Protein AF-A0A6B3H3J2-F1 (afdb_monomer_lite)

Secondary structure (DSSP, 8-state):
-HHHHHHHHHTT-SS-EEE-TTTS-SEEEETTEE--EEEEPTTS-EEEE-----SSS---HHHHHHH--

Radius of gyration: 14.12 Å; chains: 1; bounding box: 31×29×34 Å

pLDDT: mean 95.27, std 4.35, range [66.0, 98.5]

Sequence (69 aa):
SLLAQAEAAEHGCAQVAYLDAVEHKWVEELGGMNLYFVYAQEDGSKKIVTPSLTGSLLAGVTRDSLLKV

Structure (mmCIF, N/CA/C/O backbone):
data_AF-A0A6B3H3J2-F1
#
_entry.id   AF-A0A6B3H3J2-F1
#
loop_
_atom_site.group_PDB
_atom_site.id
_atom_site.type_symbol
_atom_site.label_atom_id
_atom_site.label_alt_id
_atom_site.label_comp_id
_atom_site.label_asym_id
_atom_site.label_entity_id
_atom_site.label_seq_id
_atom_site.pdbx_PDB_ins_code
_atom_site.Cartn_x
_atom_site.Cartn_y
_atom_site.Cartn_z
_atom_site.occupancy
_atom_site.B_iso_or_equiv
_atom_site.auth_seq_id
_atom_site.auth_comp_id
_atom_site.auth_asym_id
_atom_site.auth_atom_id
_atom_site.pdbx_PDB_model_num
ATOM 1 N N . SER A 1 1 ? 9.232 -1.947 -11.363 1.00 83.31 1 SER A N 1
ATOM 2 C CA . SER A 1 1 ? 9.007 -0.775 -10.495 1.00 83.31 1 SER A CA 1
ATOM 3 C C . SER A 1 1 ? 9.597 0.515 -11.064 1.00 83.31 1 SER A C 1
ATOM 5 O O . SER A 1 1 ? 8.892 1.510 -11.053 1.00 83.31 1 SER A O 1
ATOM 7 N N . LEU A 1 2 ? 10.836 0.534 -11.585 1.00 95.38 2 LEU A N 1
ATOM 8 C CA . LEU A 1 2 ? 11.498 1.783 -12.019 1.00 95.38 2 LEU A CA 1
ATOM 9 C C . LEU A 1 2 ? 10.734 2.585 -13.086 1.00 95.38 2 LEU A C 1
ATOM 11 O O . LEU A 1 2 ? 10.642 3.798 -12.962 1.00 95.38 2 LEU A O 1
ATOM 15 N N . LEU A 1 3 ? 10.156 1.921 -14.094 1.00 97.62 3 LEU A N 1
ATOM 16 C CA . LEU A 1 3 ? 9.397 2.607 -15.146 1.00 97.62 3 LEU A CA 1
ATOM 17 C C . LEU A 1 3 ? 8.138 3.293 -14.592 1.00 97.62 3 LEU A C 1
ATOM 19 O O . LEU A 1 3 ? 7.950 4.481 -14.807 1.00 97.62 3 LEU A O 1
ATOM 23 N N . ALA A 1 4 ? 7.335 2.570 -13.804 1.00 96.94 4 ALA A N 1
ATOM 24 C CA . ALA A 1 4 ? 6.149 3.130 -13.154 1.00 96.94 4 ALA A CA 1
ATOM 25 C C . ALA A 1 4 ? 6.505 4.282 -12.198 1.00 96.94 4 ALA A C 1
ATOM 27 O O . ALA A 1 4 ? 5.776 5.262 -12.098 1.00 96.94 4 ALA A O 1
ATOM 28 N N . GLN A 1 5 ? 7.648 4.193 -11.510 1.00 97.56 5 GLN A N 1
ATOM 29 C CA . GLN A 1 5 ? 8.138 5.270 -10.649 1.00 97.56 5 GLN A CA 1
ATOM 30 C C . GLN A 1 5 ? 8.546 6.516 -11.447 1.00 97.56 5 GLN A C 1
ATOM 32 O O . GLN A 1 5 ? 8.314 7.629 -10.977 1.00 97.56 5 GLN A O 1
ATOM 37 N N . ALA A 1 6 ? 9.140 6.345 -12.630 1.00 98.00 6 ALA A N 1
ATOM 38 C CA . ALA A 1 6 ? 9.444 7.457 -13.527 1.00 98.00 6 ALA A CA 1
ATOM 39 C C . ALA A 1 6 ? 8.157 8.119 -14.043 1.00 98.00 6 ALA A C 1
ATOM 41 O O . ALA A 1 6 ? 8.028 9.333 -13.946 1.00 98.00 6 ALA A O 1
ATOM 42 N N . GLU A 1 7 ? 7.173 7.326 -14.474 1.00 98.12 7 GLU A N 1
ATOM 43 C CA . GLU A 1 7 ? 5.861 7.824 -14.908 1.00 98.12 7 GLU A CA 1
ATOM 44 C C . GLU A 1 7 ? 5.132 8.587 -13.789 1.00 98.12 7 GLU A C 1
ATOM 46 O O . GLU A 1 7 ? 4.602 9.676 -14.005 1.00 98.12 7 GLU A O 1
ATOM 51 N N . ALA A 1 8 ? 5.148 8.067 -12.557 1.00 98.00 8 ALA A N 1
ATOM 52 C CA . ALA A 1 8 ? 4.597 8.784 -11.411 1.00 98.00 8 ALA A CA 1
ATOM 53 C C . ALA A 1 8 ? 5.296 10.138 -11.203 1.00 98.00 8 ALA A C 1
ATOM 55 O O . ALA A 1 8 ? 4.619 11.141 -10.976 1.00 98.00 8 ALA A O 1
A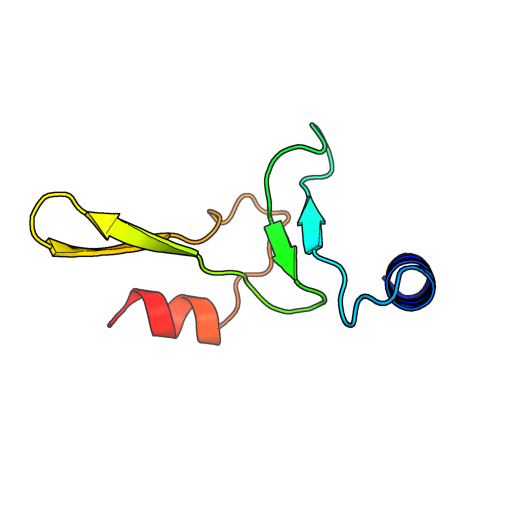TOM 56 N N . ALA A 1 9 ? 6.626 10.190 -11.330 1.00 98.00 9 ALA A N 1
ATOM 57 C CA . ALA A 1 9 ? 7.387 11.431 -11.202 1.00 98.00 9 ALA A CA 1
ATOM 58 C C . ALA A 1 9 ? 7.057 12.444 -12.313 1.00 98.00 9 ALA A C 1
ATOM 60 O O . ALA A 1 9 ? 6.927 13.635 -12.026 1.00 98.00 9 ALA A O 1
ATOM 61 N N . GLU A 1 10 ? 6.858 11.988 -13.553 1.00 98.50 10 GLU A N 1
ATOM 62 C CA . GLU A 1 10 ? 6.392 12.823 -14.672 1.00 98.50 10 GLU A CA 1
ATOM 63 C C . GLU A 1 10 ? 5.000 13.418 -14.403 1.00 98.50 10 GLU A C 1
ATOM 65 O O . GLU A 1 10 ? 4.731 14.563 -14.765 1.00 98.50 10 GLU A O 1
ATOM 70 N N . HIS A 1 11 ? 4.150 12.690 -13.675 1.00 98.19 11 HIS A N 1
ATOM 71 C CA . HIS A 1 11 ? 2.856 13.170 -13.185 1.00 98.19 11 HIS A CA 1
ATOM 72 C C . HIS A 1 11 ? 2.929 13.924 -11.840 1.00 98.19 11 HIS A C 1
ATOM 74 O O . HIS A 1 11 ? 1.906 14.127 -11.184 1.00 98.19 11 HIS A O 1
ATOM 80 N N . GLY A 1 12 ? 4.119 14.346 -11.399 1.00 98.38 12 GLY A N 1
ATOM 81 C CA . GLY A 1 12 ? 4.308 15.124 -10.168 1.00 98.38 12 GLY A CA 1
ATOM 82 C C . GLY A 1 12 ? 4.085 14.336 -8.871 1.00 98.38 12 GLY A C 1
ATOM 83 O O . GLY A 1 12 ? 3.950 14.932 -7.801 1.00 98.38 12 GLY A O 1
ATOM 84 N N . CYS A 1 13 ? 4.046 13.005 -8.944 1.00 98.25 13 CYS A N 1
ATOM 85 C CA . CYS A 1 13 ? 3.856 12.114 -7.806 1.00 98.25 13 CYS A CA 1
ATOM 86 C C . CYS A 1 13 ? 5.200 11.573 -7.296 1.00 98.25 13 CYS A C 1
ATOM 88 O O . CYS A 1 13 ? 6.068 11.163 -8.063 1.00 98.25 13 CYS A O 1
ATOM 90 N N . ALA A 1 14 ? 5.372 11.522 -5.973 1.00 96.88 14 ALA A N 1
ATOM 91 C CA . ALA A 1 14 ? 6.625 11.067 -5.364 1.00 96.88 14 ALA A CA 1
ATOM 92 C C . ALA A 1 14 ? 6.791 9.535 -5.345 1.00 96.88 14 ALA A C 1
ATOM 94 O O . ALA A 1 14 ? 7.916 9.044 -5.259 1.00 96.88 14 ALA A 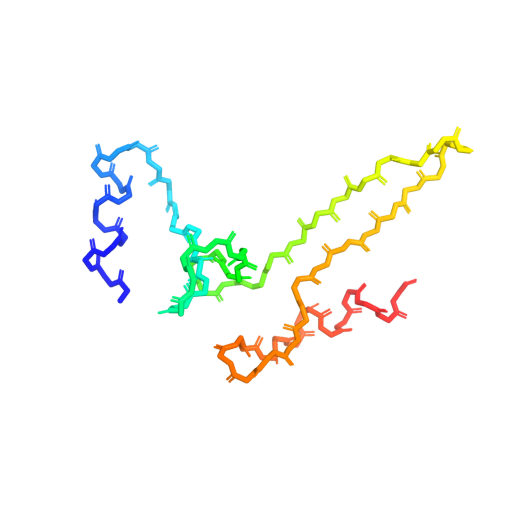O 1
ATOM 95 N N . GLN A 1 15 ? 5.694 8.774 -5.376 1.00 97.25 15 GLN A N 1
ATOM 96 C CA . GLN A 1 15 ? 5.666 7.309 -5.281 1.00 97.25 15 GLN A CA 1
ATOM 97 C C . GLN A 1 15 ? 4.493 6.737 -6.085 1.00 97.25 15 GLN A C 1
ATOM 99 O O . GLN A 1 15 ? 3.507 7.432 -6.331 1.00 97.25 15 GLN A O 1
ATOM 104 N N . VAL A 1 16 ? 4.594 5.456 -6.443 1.00 97.56 16 VAL A N 1
ATOM 105 C CA . VAL A 1 16 ? 3.535 4.687 -7.116 1.00 97.56 16 VAL A CA 1
ATOM 106 C C . VAL A 1 16 ? 2.652 3.997 -6.083 1.00 97.56 16 VAL A C 1
ATOM 108 O O . VAL A 1 16 ? 3.170 3.253 -5.255 1.00 97.56 16 VAL A O 1
ATOM 111 N N . ALA A 1 17 ? 1.334 4.183 -6.152 1.00 96.19 17 ALA A N 1
ATOM 112 C CA . ALA A 1 17 ? 0.380 3.318 -5.461 1.00 96.19 17 ALA A CA 1
ATOM 113 C C . ALA A 1 17 ? -0.005 2.160 -6.393 1.00 96.19 17 ALA A C 1
ATOM 115 O O . ALA A 1 17 ? -0.599 2.383 -7.447 1.00 96.19 17 ALA A O 1
ATOM 116 N N . TYR A 1 18 ? 0.369 0.939 -6.026 1.00 95.81 18 TYR A N 1
ATOM 117 C CA . TYR A 1 18 ? 0.071 -0.265 -6.788 1.00 95.81 18 TYR A CA 1
ATOM 118 C C . TYR A 1 18 ? -1.359 -0.733 -6.532 1.00 95.81 18 TYR A C 1
ATOM 120 O O . TYR A 1 18 ? -1.849 -0.717 -5.399 1.00 95.81 18 TYR A O 1
ATOM 128 N N . LEU A 1 19 ? -2.001 -1.165 -7.612 1.00 96.38 19 LEU A N 1
ATOM 129 C CA . LEU A 1 19 ? -3.260 -1.892 -7.584 1.00 96.38 19 LEU A CA 1
ATOM 130 C C . LEU A 1 19 ? -2.993 -3.368 -7.878 1.00 96.38 19 LEU A C 1
ATOM 132 O O . LEU A 1 19 ? -1.969 -3.704 -8.478 1.00 96.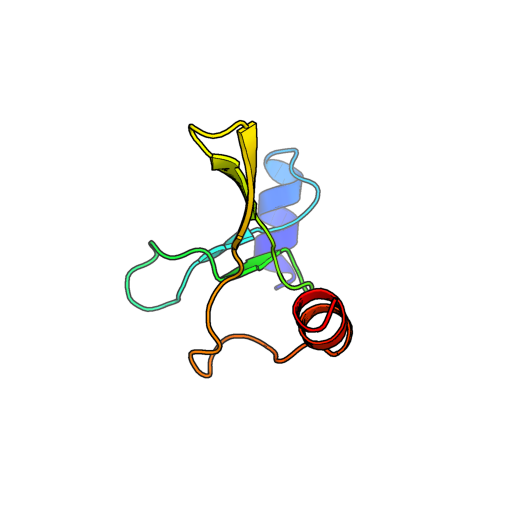38 19 LEU A O 1
ATOM 136 N N . ASP A 1 20 ? -3.937 -4.222 -7.500 1.00 95.62 20 ASP A N 1
ATOM 137 C CA . ASP A 1 20 ? -3.911 -5.639 -7.834 1.00 95.62 20 ASP A CA 1
ATOM 138 C C . ASP A 1 20 ? -3.776 -5.859 -9.349 1.00 95.62 20 ASP A C 1
ATOM 140 O O . ASP A 1 20 ? -4.339 -5.119 -10.155 1.00 95.62 20 ASP A O 1
ATOM 144 N N . ALA A 1 21 ? -3.052 -6.904 -9.742 1.00 94.81 21 ALA A N 1
ATOM 145 C CA . ALA A 1 21 ? -2.739 -7.170 -11.147 1.00 94.81 21 ALA A CA 1
ATOM 146 C C . ALA A 1 21 ? -3.871 -7.854 -11.941 1.00 94.81 21 ALA A C 1
ATOM 148 O O . ALA A 1 21 ? -3.687 -8.136 -13.124 1.00 94.81 21 ALA A O 1
ATOM 149 N N . VAL A 1 22 ? -5.002 -8.190 -11.308 1.00 95.75 22 VAL A N 1
ATOM 150 C CA . VAL A 1 22 ? -6.073 -8.980 -11.940 1.00 95.75 22 VAL A CA 1
ATOM 151 C C . VAL A 1 22 ? -7.227 -8.083 -12.376 1.00 95.75 22 VAL A C 1
ATOM 153 O O . VAL A 1 22 ? -7.620 -8.093 -13.540 1.00 95.75 22 VAL A O 1
ATOM 156 N N . GLU A 1 23 ? -7.772 -7.311 -11.444 1.00 96.88 23 GLU A N 1
ATOM 157 C CA . GLU A 1 23 ? -8.904 -6.408 -11.639 1.00 96.88 23 GLU A CA 1
ATOM 158 C C . GLU A 1 23 ? -8.472 -4.944 -11.796 1.00 96.88 23 GLU A C 1
ATOM 160 O O . GLU A 1 23 ? -9.284 -4.126 -12.231 1.00 96.88 23 GLU A O 1
ATOM 165 N N . HIS A 1 24 ? -7.222 -4.602 -11.450 1.00 95.69 24 HIS A N 1
ATOM 166 C CA . HIS A 1 24 ? -6.695 -3.229 -11.458 1.00 95.69 24 HIS A CA 1
ATOM 167 C C . HIS A 1 24 ? -7.580 -2.264 -10.653 1.00 95.69 24 HIS A C 1
ATOM 169 O O . HIS A 1 24 ? -7.868 -1.141 -11.081 1.00 95.69 24 HIS A O 1
ATOM 175 N N . LYS A 1 25 ? -8.056 -2.717 -9.490 1.00 96.94 25 LYS A N 1
ATOM 176 C CA . LYS A 1 25 ? -9.087 -2.026 -8.705 1.00 96.94 25 LYS A CA 1
ATOM 177 C C . LYS A 1 25 ? -8.737 -1.919 -7.227 1.00 96.94 25 LYS A C 1
ATOM 179 O O . LYS A 1 25 ? -9.086 -0.926 -6.586 1.00 96.94 25 LYS A O 1
ATOM 184 N N . TRP A 1 26 ? -8.092 -2.933 -6.670 1.00 96.06 26 TRP A N 1
ATOM 185 C CA . TRP A 1 26 ? -7.826 -3.052 -5.244 1.00 96.06 26 TRP A CA 1
ATOM 186 C C . TRP A 1 26 ? -6.450 -2.487 -4.917 1.00 96.06 26 TRP A C 1
ATOM 188 O O . TRP A 1 26 ? -5.460 -2.892 -5.509 1.00 96.06 26 TRP A O 1
ATOM 198 N N . VAL A 1 27 ? -6.375 -1.552 -3.969 1.00 96.38 27 VAL A N 1
ATOM 199 C CA . VAL A 1 27 ? -5.094 -0.971 -3.537 1.00 96.38 27 VAL A CA 1
ATOM 200 C C . VAL A 1 27 ? -4.261 -2.012 -2.790 1.00 96.38 27 VAL A C 1
ATOM 202 O O . VAL A 1 27 ? -4.772 -2.670 -1.884 1.00 96.38 27 VAL A O 1
ATOM 205 N N . GLU A 1 28 ? -2.975 -2.102 -3.130 1.00 95.44 28 GLU A N 1
ATOM 206 C CA . GLU A 1 28 ? -2.012 -3.032 -2.538 1.00 95.44 28 GLU A CA 1
ATOM 207 C C . GLU A 1 28 ? -0.903 -2.291 -1.759 1.00 95.44 28 GLU A C 1
ATOM 209 O O . GLU A 1 28 ? -0.973 -2.173 -0.531 1.00 95.44 28 GLU A O 1
ATOM 214 N N . GLU A 1 29 ? 0.116 -1.759 -2.439 1.00 95.00 29 GLU A N 1
ATOM 215 C CA . GLU A 1 29 ? 1.310 -1.158 -1.813 1.00 95.00 29 GLU A CA 1
ATOM 216 C C . GLU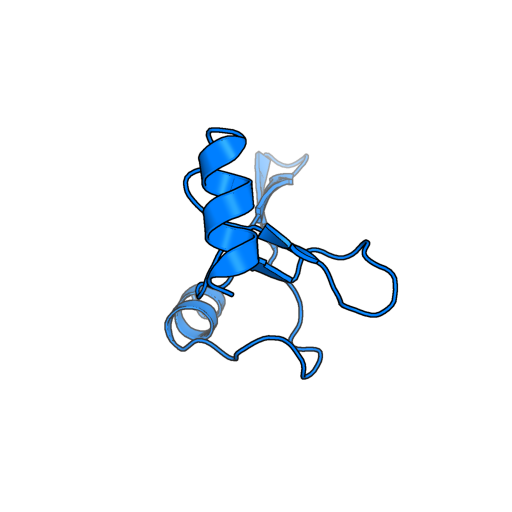 A 1 29 ? 1.614 0.249 -2.338 1.00 95.00 29 GLU A C 1
ATOM 218 O O . GLU A 1 29 ? 1.155 0.642 -3.405 1.00 95.00 29 GLU A O 1
ATOM 223 N N . LEU A 1 30 ? 2.423 1.013 -1.602 1.00 96.12 30 LEU A N 1
ATOM 224 C CA . LEU A 1 30 ? 2.977 2.293 -2.045 1.00 96.12 30 LEU A CA 1
ATOM 225 C C . LEU A 1 30 ? 4.485 2.149 -2.230 1.00 96.12 30 LEU A C 1
ATOM 227 O O . LEU A 1 30 ? 5.239 2.100 -1.256 1.00 96.12 30 LEU A O 1
ATOM 231 N N . GLY A 1 31 ? 4.941 2.088 -3.476 1.00 94.00 31 GLY A N 1
ATOM 232 C CA . GLY A 1 31 ? 6.345 1.854 -3.783 1.00 94.00 31 GLY A CA 1
ATOM 233 C C . GLY A 1 31 ? 6.792 0.489 -3.257 1.00 94.00 31 GLY A C 1
ATOM 234 O O . GLY A 1 31 ? 6.375 -0.536 -3.781 1.00 94.00 31 GLY A O 1
ATOM 235 N N . GLY A 1 32 ? 7.655 0.488 -2.241 1.00 94.06 32 GLY A N 1
ATOM 236 C CA . GLY A 1 32 ? 8.093 -0.718 -1.521 1.00 94.06 32 GLY A CA 1
ATOM 237 C C . GLY A 1 32 ? 7.587 -0.784 -0.077 1.00 94.06 32 GLY A C 1
ATOM 238 O O . GLY A 1 32 ? 8.270 -1.341 0.781 1.00 94.06 32 GLY A O 1
ATOM 239 N N . MET A 1 33 ? 6.465 -0.124 0.224 1.00 97.12 33 MET A N 1
ATOM 240 C CA . MET A 1 33 ? 5.900 -0.008 1.568 1.00 97.12 33 MET A CA 1
ATOM 241 C C . MET A 1 33 ? 4.447 -0.481 1.595 1.00 97.12 33 MET A C 1
ATOM 243 O O . MET A 1 33 ? 3.671 -0.216 0.677 1.00 97.12 33 MET A O 1
ATOM 247 N N . ASN A 1 34 ? 4.038 -1.105 2.701 1.00 97.25 34 ASN A N 1
ATOM 248 C CA . ASN A 1 34 ? 2.625 -1.386 2.942 1.00 97.25 34 ASN A CA 1
ATOM 249 C C . ASN A 1 34 ? 1.828 -0.088 3.172 1.00 97.25 34 ASN A C 1
ATOM 251 O O . ASN A 1 34 ? 2.355 0.896 3.693 1.00 97.25 34 ASN A O 1
ATOM 255 N N . LEU A 1 35 ? 0.538 -0.113 2.830 1.00 96.25 35 LEU A N 1
ATOM 256 C CA . LEU A 1 35 ? -0.384 1.016 2.970 1.00 96.25 35 LEU A CA 1
ATOM 257 C C . LEU A 1 35 ? -1.393 0.823 4.103 1.00 96.25 35 LEU A C 1
ATOM 259 O O . LEU A 1 35 ? -1.824 -0.292 4.398 1.00 96.25 35 LEU A O 1
ATOM 263 N N . TYR A 1 36 ? -1.811 1.940 4.696 1.00 96.94 36 TYR A N 1
ATOM 264 C CA . TYR A 1 36 ? -2.816 2.003 5.751 1.00 96.94 36 TYR A CA 1
ATOM 265 C C . TYR A 1 36 ? -3.793 3.148 5.503 1.00 96.94 36 TYR A C 1
ATOM 267 O O . TYR A 1 36 ? -3.404 4.239 5.092 1.00 96.94 36 TYR A O 1
ATOM 275 N N . PHE A 1 37 ? -5.054 2.906 5.833 1.00 96.88 37 PHE A N 1
ATOM 276 C CA . PHE A 1 37 ? -6.142 3.869 5.819 1.00 96.88 37 PHE A CA 1
ATOM 277 C C . PHE A 1 37 ? -6.687 4.022 7.235 1.00 96.88 37 PHE A C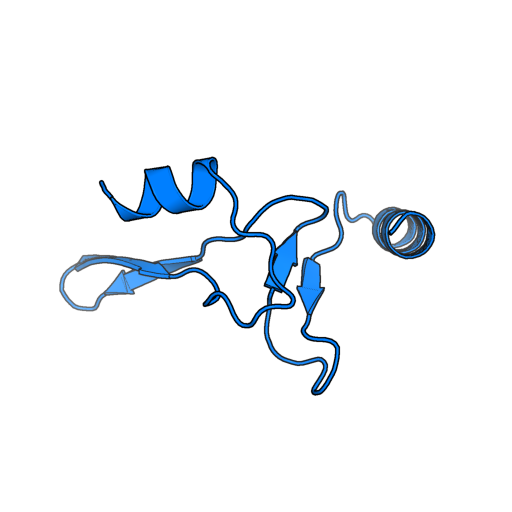 1
ATOM 279 O O . PHE A 1 37 ? -6.817 3.040 7.966 1.00 96.88 37 PHE A O 1
ATOM 286 N N . VAL A 1 38 ? -7.028 5.250 7.620 1.00 96.81 38 VAL A N 1
ATOM 287 C CA . VAL A 1 38 ? -7.636 5.549 8.920 1.00 96.81 38 VAL A CA 1
ATOM 288 C C . VAL A 1 38 ? -9.006 6.162 8.677 1.00 96.81 38 VAL A C 1
ATOM 290 O O . VAL A 1 38 ? -9.111 7.263 8.143 1.00 96.81 38 VAL A O 1
ATOM 293 N N . TYR A 1 39 ? -10.051 5.450 9.078 1.00 96.88 39 TYR A N 1
ATOM 294 C CA . TYR A 1 39 ? -11.437 5.869 8.921 1.00 96.88 39 TYR A CA 1
ATOM 295 C C . TYR A 1 39 ? -11.994 6.361 10.252 1.00 96.88 39 TYR A C 1
ATOM 297 O O . TYR A 1 39 ? -11.909 5.659 11.261 1.00 96.88 39 TYR A O 1
ATOM 305 N N . ALA A 1 40 ? -12.601 7.546 10.255 1.00 97.25 40 ALA A N 1
ATOM 306 C CA . ALA A 1 40 ? -13.452 7.966 11.363 1.00 97.25 40 ALA A CA 1
ATOM 307 C C . ALA A 1 40 ? -14.716 7.090 11.396 1.00 97.25 40 ALA A C 1
ATOM 309 O O . ALA A 1 40 ? -15.248 6.729 10.345 1.00 97.25 40 ALA A O 1
ATOM 310 N N . GLN A 1 41 ? -15.155 6.704 12.588 1.00 96.38 41 GLN A N 1
ATOM 311 C CA . GLN A 1 41 ? -16.409 5.989 12.823 1.00 96.38 41 GLN A CA 1
ATOM 312 C C . GLN A 1 41 ? -17.479 6.965 13.337 1.00 96.38 41 GLN A C 1
ATOM 314 O O . GLN A 1 41 ? -17.160 8.057 13.810 1.00 96.38 41 GLN A O 1
ATOM 319 N N . GLU A 1 42 ? -18.751 6.570 13.258 1.00 96.44 42 GLU A N 1
ATOM 320 C CA . GLU A 1 42 ? -19.885 7.399 13.702 1.00 96.44 42 GLU A CA 1
ATOM 321 C C . GLU A 1 42 ? -19.856 7.691 15.210 1.00 96.44 42 GLU A C 1
ATOM 323 O O . GLU A 1 42 ? -20.266 8.765 15.642 1.00 96.44 42 GLU A O 1
ATOM 328 N N . ASP A 1 43 ? -19.311 6.769 16.008 1.00 96.06 43 ASP A N 1
ATOM 329 C CA . ASP A 1 43 ? -19.139 6.914 17.459 1.00 96.06 43 ASP A CA 1
ATOM 330 C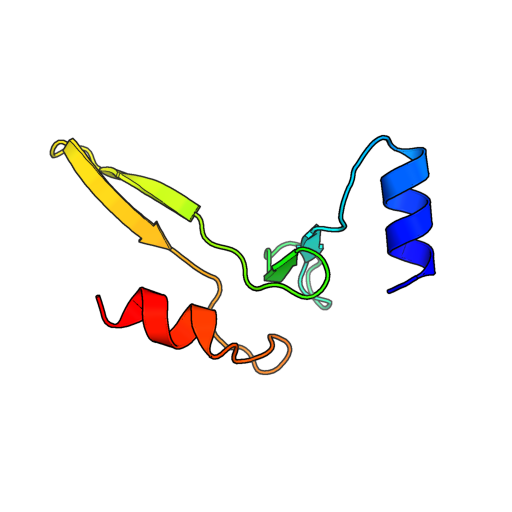 C . ASP A 1 43 ? -17.932 7.792 17.855 1.00 96.06 43 ASP A C 1
ATOM 332 O O . ASP A 1 43 ? -17.612 7.926 19.037 1.00 96.06 43 ASP A O 1
ATOM 336 N N . GLY A 1 44 ? -17.249 8.394 16.875 1.00 95.25 44 GLY A N 1
ATOM 337 C CA . GLY A 1 44 ? -16.061 9.224 17.073 1.00 95.25 44 GLY A CA 1
ATOM 338 C C . GLY A 1 44 ? -14.753 8.441 17.219 1.00 95.25 44 GLY A C 1
ATOM 339 O O . GLY A 1 44 ? -13.687 9.058 17.316 1.00 95.25 44 GLY A O 1
ATOM 340 N N . SER A 1 45 ? -14.790 7.104 17.203 1.00 96.19 45 SER A N 1
ATOM 341 C CA . SER A 1 45 ? -13.584 6.273 17.195 1.00 96.19 45 SER A CA 1
ATOM 342 C C . SER A 1 45 ? -12.896 6.273 15.819 1.00 96.19 45 SER A C 1
ATOM 344 O O . SER A 1 45 ? -13.415 6.778 14.820 1.00 96.19 45 SER A O 1
ATOM 346 N N . LYS A 1 46 ? -11.673 5.733 15.757 1.00 96.62 46 LYS A N 1
ATOM 347 C CA . LYS A 1 46 ? -10.904 5.585 14.513 1.00 96.62 46 LYS A CA 1
ATOM 348 C C . LYS A 1 46 ? -10.659 4.111 14.239 1.00 96.62 46 LYS A C 1
ATOM 350 O O . LYS A 1 46 ? -10.233 3.381 15.128 1.00 96.62 46 LYS A O 1
ATOM 355 N N . LYS A 1 47 ? -10.857 3.698 12.990 1.00 94.69 47 LYS A N 1
ATOM 356 C CA . LYS A 1 47 ? -10.561 2.351 12.507 1.00 94.69 47 LYS A CA 1
ATOM 357 C C . LYS A 1 47 ? -9.404 2.389 11.524 1.00 94.69 47 LYS A C 1
ATOM 359 O O . LYS A 1 47 ? -9.452 3.115 10.533 1.00 94.69 47 LYS A O 1
ATOM 364 N N . ILE A 1 48 ? -8.394 1.569 11.778 1.00 95.06 48 ILE A N 1
ATOM 365 C CA . ILE A 1 48 ? -7.292 1.346 10.847 1.00 95.06 48 ILE A CA 1
ATOM 366 C C . ILE A 1 48 ? -7.654 0.180 9.920 1.00 95.06 48 ILE A C 1
ATOM 368 O O . ILE A 1 48 ? -8.156 -0.850 10.368 1.00 95.06 48 ILE A O 1
ATOM 372 N N . VAL A 1 49 ? -7.408 0.346 8.623 1.00 95.75 49 VAL A N 1
ATOM 373 C CA . VAL A 1 49 ? -7.594 -0.681 7.591 1.00 95.75 49 VAL A CA 1
ATOM 374 C C . VAL A 1 49 ? -6.336 -0.736 6.730 1.00 95.75 49 VAL A C 1
ATOM 376 O O . VAL A 1 49 ? -5.789 0.293 6.354 1.00 95.75 49 VAL A O 1
ATOM 379 N N . THR A 1 50 ? -5.872 -1.934 6.403 1.00 97.19 50 THR A N 1
ATOM 380 C CA . THR A 1 50 ? -4.751 -2.179 5.485 1.00 97.19 50 THR A CA 1
ATOM 381 C C . THR A 1 50 ? -5.118 -3.358 4.583 1.00 97.19 50 THR A C 1
ATOM 383 O O . THR A 1 50 ? -5.880 -4.221 5.038 1.00 97.19 50 THR A O 1
ATOM 386 N N . PRO A 1 51 ? -4.631 -3.422 3.330 1.00 96.69 51 PRO A N 1
ATOM 387 C CA . PRO A 1 51 ? -4.881 -4.565 2.458 1.00 96.69 51 PRO A CA 1
ATOM 388 C C . PRO A 1 51 ? -4.524 -5.907 3.121 1.00 96.69 51 PRO A C 1
ATOM 390 O O . PRO A 1 51 ? -3.545 -6.035 3.874 1.00 96.69 51 PRO A O 1
ATOM 393 N N . SER A 1 52 ? -5.358 -6.920 2.879 1.00 94.75 52 SER A N 1
ATOM 394 C CA . SER A 1 52 ? -5.114 -8.290 3.335 1.00 94.75 52 SER A CA 1
ATOM 395 C C . SER A 1 52 ? -3.948 -8.917 2.574 1.00 94.75 52 SER A C 1
ATOM 397 O O . SER A 1 52 ? -3.726 -8.600 1.411 1.00 94.75 52 SER A O 1
ATOM 399 N N . LEU A 1 53 ? -3.232 -9.850 3.203 1.00 94.50 53 LEU A N 1
ATOM 400 C CA . LEU A 1 53 ? -2.183 -10.611 2.524 1.00 94.50 53 LEU A CA 1
ATOM 401 C C . LEU A 1 53 ? -2.825 -11.630 1.571 1.00 94.50 53 LEU A C 1
ATOM 403 O O . LEU A 1 53 ? -3.291 -12.681 2.004 1.00 94.50 53 LEU A O 1
ATOM 407 N N . THR A 1 54 ? -2.869 -11.296 0.284 1.00 89.12 54 THR A N 1
ATOM 408 C CA . THR A 1 54 ? -3.418 -12.122 -0.812 1.00 89.12 54 THR A CA 1
ATOM 409 C C . THR A 1 54 ? -2.375 -13.044 -1.452 1.00 89.12 54 THR A C 1
ATOM 411 O O . THR A 1 54 ? -2.729 -13.924 -2.231 1.00 89.12 54 THR A O 1
ATOM 414 N N . GLY A 1 55 ? -1.092 -12.857 -1.122 1.00 89.62 55 GLY A N 1
ATOM 415 C CA . GLY A 1 55 ? 0.053 -13.572 -1.698 1.00 89.62 55 GLY A CA 1
ATOM 416 C C . GLY A 1 55 ? 0.894 -12.723 -2.659 1.00 89.62 55 GLY A C 1
ATOM 417 O O . GLY A 1 55 ? 2.090 -12.971 -2.776 1.00 89.62 55 GLY A O 1
ATOM 418 N N . SER A 1 56 ? 0.305 -11.700 -3.288 1.00 90.19 56 SER A N 1
ATOM 419 C CA . SER A 1 56 ? 1.010 -10.670 -4.077 1.00 90.19 56 SER A CA 1
ATOM 420 C C . SER A 1 56 ? 1.614 -9.565 -3.206 1.00 90.19 56 SER A C 1
ATOM 422 O O . SER A 1 56 ? 2.635 -8.989 -3.570 1.00 90.19 56 SER A O 1
ATOM 424 N N . LEU A 1 57 ? 1.007 -9.304 -2.043 1.00 92.31 57 LEU A N 1
ATOM 425 C CA . LEU A 1 57 ? 1.450 -8.302 -1.072 1.00 92.31 57 LEU A CA 1
ATOM 426 C C . LEU A 1 57 ? 2.600 -8.815 -0.192 1.00 92.31 57 LEU A C 1
ATOM 428 O O . LEU A 1 57 ? 2.509 -9.903 0.390 1.00 92.31 57 LEU A O 1
ATOM 432 N N . LEU A 1 58 ? 3.638 -8.004 0.006 1.00 95.00 58 LEU A N 1
ATOM 433 C CA . LEU A 1 58 ? 4.745 -8.328 0.894 1.00 95.00 58 LEU A CA 1
ATOM 434 C C . LEU A 1 58 ? 4.319 -8.210 2.366 1.00 95.00 58 LEU A C 1
ATOM 436 O O . LEU A 1 58 ? 3.819 -7.182 2.832 1.00 95.00 58 LEU A O 1
ATOM 440 N N . ALA A 1 59 ? 4.563 -9.274 3.132 1.00 95.94 59 ALA A N 1
ATOM 441 C CA . ALA A 1 59 ? 4.278 -9.341 4.563 1.00 95.94 59 ALA A CA 1
ATOM 442 C C . ALA A 1 59 ? 5.306 -8.534 5.384 1.00 95.94 59 ALA A C 1
ATOM 444 O O . ALA A 1 59 ? 6.215 -9.092 5.999 1.00 95.94 59 ALA A O 1
ATOM 445 N N . GLY A 1 60 ? 5.186 -7.203 5.372 1.00 96.50 60 GLY A N 1
ATOM 446 C CA . GLY A 1 60 ? 6.139 -6.311 6.030 1.00 96.50 60 GLY A CA 1
ATOM 447 C C . GLY A 1 60 ? 6.128 -6.412 7.559 1.00 96.50 60 GLY A C 1
ATOM 448 O O . GLY A 1 60 ? 5.076 -6.445 8.198 1.00 96.50 60 GLY A O 1
ATOM 449 N N . VAL A 1 61 ? 7.315 -6.377 8.169 1.00 97.31 61 VAL A N 1
ATOM 450 C CA . VAL A 1 61 ? 7.480 -6.424 9.637 1.00 97.31 61 VAL A CA 1
ATOM 451 C C . VAL A 1 61 ? 6.853 -5.204 10.316 1.00 97.31 61 VAL A C 1
ATOM 453 O O . VAL A 1 61 ? 6.181 -5.339 11.338 1.00 97.31 61 VAL A O 1
ATOM 456 N N . THR A 1 62 ? 7.014 -4.011 9.734 1.00 96.38 62 THR A N 1
ATOM 457 C CA . THR A 1 62 ? 6.377 -2.784 10.241 1.00 96.38 62 THR A CA 1
ATOM 458 C C . THR A 1 62 ? 4.856 -2.896 10.190 1.00 96.38 62 THR A C 1
ATOM 460 O O . THR A 1 62 ? 4.182 -2.472 11.124 1.00 96.38 62 THR A O 1
ATOM 463 N N . ARG A 1 63 ? 4.313 -3.527 9.140 1.00 96.75 63 ARG A N 1
ATOM 464 C CA . ARG A 1 63 ? 2.874 -3.758 9.008 1.00 96.75 63 ARG A CA 1
ATOM 465 C C . ARG A 1 63 ? 2.354 -4.663 10.126 1.00 96.75 63 ARG A C 1
ATOM 467 O O . ARG A 1 63 ? 1.396 -4.334 10.820 1.00 96.75 63 ARG A O 1
ATOM 474 N N . ASP A 1 64 ? 3.010 -5.802 10.320 1.00 96.12 64 ASP A N 1
ATOM 475 C CA . ASP A 1 64 ? 2.657 -6.741 11.387 1.00 96.12 64 ASP A CA 1
ATOM 476 C C . ASP A 1 64 ? 2.750 -6.091 12.777 1.00 96.12 64 ASP A C 1
ATOM 478 O O . ASP A 1 64 ? 1.851 -6.241 13.600 1.00 96.12 64 ASP A O 1
ATOM 482 N N . SER A 1 65 ? 3.790 -5.286 13.009 1.00 96.56 65 SER A N 1
ATOM 483 C CA . SER A 1 65 ? 3.967 -4.543 14.261 1.00 96.56 65 SER A CA 1
ATOM 484 C C . SER A 1 65 ? 2.812 -3.575 14.532 1.00 96.56 65 SER A C 1
ATOM 486 O O . SER A 1 65 ? 2.286 -3.562 15.639 1.00 96.56 65 SER A O 1
ATOM 488 N N . LEU A 1 66 ? 2.384 -2.801 13.527 1.00 94.06 66 LEU A N 1
ATOM 489 C CA . LEU A 1 66 ? 1.304 -1.815 13.664 1.00 94.06 66 LEU A CA 1
ATOM 490 C C . LEU A 1 66 ? -0.083 -2.435 13.879 1.00 94.06 66 LEU A C 1
ATOM 492 O O . LEU A 1 66 ? -0.965 -1.756 14.388 1.00 94.06 66 LEU A O 1
ATOM 496 N N . LEU A 1 67 ? -0.298 -3.695 13.490 1.00 91.81 67 LEU A N 1
ATOM 497 C CA . LEU A 1 67 ? -1.582 -4.386 13.682 1.00 91.81 67 LEU A CA 1
ATOM 498 C C . LEU A 1 67 ? -1.732 -5.044 15.061 1.00 91.81 67 LEU A C 1
ATOM 500 O O . LEU A 1 67 ? -2.822 -5.502 15.394 1.00 91.81 67 LEU A O 1
ATOM 504 N N . LYS A 1 68 ? -0.650 -5.134 15.841 1.00 89.75 68 LYS A N 1
ATOM 505 C CA . LYS A 1 68 ? -0.641 -5.752 17.179 1.00 89.75 68 LYS A CA 1
ATOM 506 C C . LYS A 1 68 ? -0.840 -4.753 18.320 1.00 89.75 68 LYS A C 1
ATOM 508 O O . LYS A 1 68 ? -0.890 -5.179 19.473 1.00 89.75 68 LYS A O 1
ATOM 513 N N . VAL A 1 69 ? -0.885 -3.461 18.006 1.00 66.00 69 VAL A N 1
ATOM 514 C CA . VAL A 1 69 ? -1.038 -2.344 18.953 1.00 66.00 69 VAL A CA 1
ATOM 515 C C . VAL A 1 69 ? -2.478 -1.864 18.956 1.00 66.00 69 VAL A C 1
ATOM 517 O O . VAL A 1 69 ? -2.965 -1.546 20.061 1.00 66.00 69 VAL A O 1
#

Foldseek 3Di:
DVVQCVVCVVVVHNWDFADDPPPSPHTAATHLHWDWDWDQDPVRDIDIDTDDPPPVHDPDPVVVVVVVD